Protein AF-A0A851HL99-F1 (afdb_monomer_lite)

Sequence (48 aa):
MAALEDSAVAQRIYTCQTCQKTDADASLFKLVKIDRVGFVICKDCWDD

Secondary structure (DSSP, 8-state):
-------------EE-TTT--EES-GGGEEEEEETTEEEEEEHHHH--

Radius of gyration: 14.3 Å; chains: 1; bounding box: 37×23×30 Å

Structure (mmCIF, N/CA/C/O backbone):
data_AF-A0A851HL99-F1
#
_entry.id   AF-A0A851HL99-F1
#
loop_
_atom_site.group_PDB
_atom_site.id
_atom_site.type_symbol
_atom_site.label_atom_id
_atom_site.label_alt_id
_atom_site.label_comp_id
_atom_site.label_asym_id
_atom_site.label_entity_id
_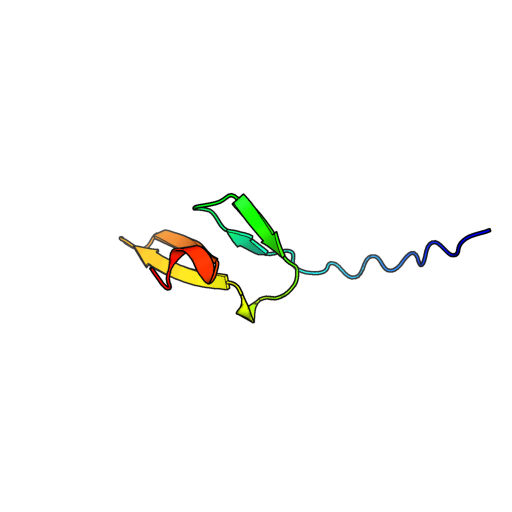atom_site.label_seq_id
_atom_site.pdbx_PDB_ins_code
_atom_site.Cartn_x
_atom_site.Cartn_y
_atom_site.Cartn_z
_atom_site.occupancy
_atom_site.B_iso_or_equiv
_atom_site.auth_seq_id
_atom_site.auth_comp_id
_atom_site.auth_asym_id
_atom_site.auth_atom_id
_atom_site.pdbx_PDB_model_num
ATOM 1 N N . MET A 1 1 ? 26.842 -9.528 -23.787 1.00 44.25 1 MET A N 1
ATOM 2 C CA . MET A 1 1 ? 25.899 -10.019 -22.762 1.00 44.25 1 MET A CA 1
ATOM 3 C C . MET A 1 1 ? 24.942 -8.890 -22.421 1.00 44.25 1 MET A C 1
ATOM 5 O O . MET A 1 1 ? 25.417 -7.774 -22.290 1.00 44.25 1 MET A O 1
ATOM 9 N N . ALA A 1 2 ? 23.654 -9.240 -22.326 1.00 45.50 2 ALA A N 1
ATOM 10 C CA . ALA A 1 2 ? 22.503 -8.516 -21.771 1.00 45.50 2 ALA A CA 1
ATOM 11 C C . ALA A 1 2 ? 22.163 -7.112 -22.313 1.00 45.50 2 ALA A C 1
ATOM 13 O O . ALA A 1 2 ? 22.863 -6.134 -22.075 1.00 45.50 2 ALA A O 1
ATOM 14 N N . ALA A 1 3 ? 21.015 -7.053 -22.994 1.00 54.00 3 ALA A N 1
ATOM 15 C CA . ALA A 1 3 ? 20.240 -5.848 -23.229 1.00 54.00 3 ALA A CA 1
ATOM 16 C C . ALA A 1 3 ? 19.862 -5.205 -21.888 1.00 54.00 3 ALA A C 1
ATOM 18 O O . ALA A 1 3 ? 19.309 -5.868 -21.013 1.00 54.00 3 ALA A O 1
ATOM 19 N N . LEU A 1 4 ? 20.154 -3.919 -21.738 1.00 54.94 4 LEU A N 1
ATOM 20 C CA . LEU A 1 4 ? 19.460 -3.070 -20.782 1.00 54.94 4 LEU A CA 1
ATOM 21 C C . LEU A 1 4 ? 18.617 -2.149 -21.648 1.00 54.94 4 LEU A C 1
ATOM 23 O O . LEU A 1 4 ? 19.098 -1.144 -22.165 1.00 54.94 4 LEU A O 1
ATOM 27 N N . GLU A 1 5 ? 17.397 -2.606 -21.919 1.00 50.06 5 GLU A N 1
ATOM 28 C CA . GLU A 1 5 ? 16.340 -1.794 -22.497 1.00 50.06 5 GLU A CA 1
ATOM 29 C C . GLU A 1 5 ? 16.124 -0.604 -21.564 1.00 50.06 5 GLU A C 1
ATOM 31 O O . GLU A 1 5 ? 15.460 -0.687 -20.532 1.00 50.06 5 GLU A O 1
ATOM 36 N N . ASP A 1 6 ? 16.760 0.503 -21.939 1.00 55.81 6 ASP A N 1
ATOM 37 C CA . ASP A 1 6 ? 16.518 1.852 -21.457 1.00 55.81 6 ASP A CA 1
ATOM 38 C C . ASP A 1 6 ? 15.112 2.254 -21.919 1.00 55.81 6 ASP A C 1
ATOM 40 O O . ASP A 1 6 ? 14.882 2.924 -22.921 1.00 55.81 6 ASP A O 1
ATOM 44 N N . SER A 1 7 ? 14.124 1.682 -21.249 1.00 48.25 7 SER A N 1
ATOM 45 C CA . SER A 1 7 ? 12.739 2.095 -21.316 1.00 48.25 7 SER A CA 1
ATOM 46 C C . SER A 1 7 ? 12.393 2.550 -19.919 1.00 48.25 7 SER A C 1
ATOM 48 O O . SER A 1 7 ? 11.794 1.822 -19.131 1.00 48.25 7 SER A O 1
ATOM 50 N N . ALA A 1 8 ? 12.764 3.796 -19.621 1.00 53.53 8 ALA A N 1
ATOM 51 C CA . ALA A 1 8 ? 12.157 4.596 -18.568 1.00 53.53 8 ALA A CA 1
ATOM 52 C C . ALA A 1 8 ? 10.677 4.867 -18.908 1.00 53.53 8 ALA A C 1
ATOM 54 O O . ALA A 1 8 ? 10.21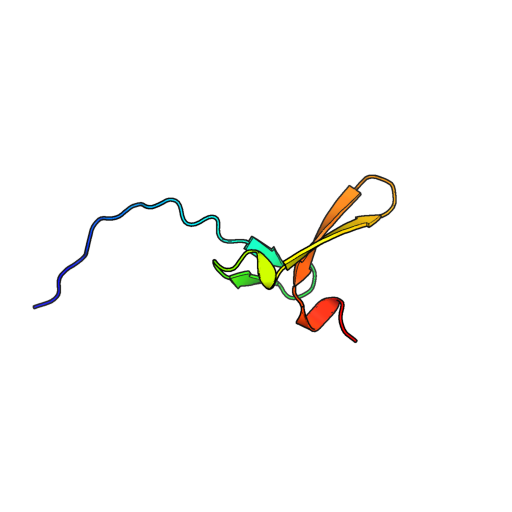2 6.004 -18.963 1.00 53.53 8 ALA A O 1
ATOM 55 N N . VAL A 1 9 ? 9.902 3.807 -19.153 1.00 57.12 9 VAL A N 1
ATOM 56 C CA . VAL A 1 9 ? 8.474 3.836 -18.897 1.00 57.12 9 VAL A CA 1
ATOM 57 C C . VAL A 1 9 ? 8.413 4.089 -17.407 1.00 57.12 9 VAL A C 1
ATOM 59 O O . VAL A 1 9 ? 8.819 3.239 -16.618 1.00 57.12 9 VAL A O 1
ATOM 62 N N . ALA A 1 10 ? 7.982 5.286 -17.020 1.00 57.09 10 ALA A N 1
ATOM 63 C CA . ALA A 1 10 ? 7.586 5.575 -15.656 1.00 57.09 10 ALA A CA 1
ATOM 64 C C . ALA A 1 10 ? 6.401 4.657 -15.325 1.00 57.09 10 ALA A C 1
ATOM 66 O O . ALA A 1 10 ? 5.240 5.062 -15.381 1.00 57.09 10 ALA A O 1
ATOM 67 N N . GLN A 1 11 ? 6.688 3.379 -15.075 1.00 64.44 11 GLN A N 1
ATOM 68 C CA . GLN A 1 11 ? 5.736 2.430 -14.552 1.00 64.44 11 GLN A CA 1
ATOM 69 C C . GLN A 1 11 ? 5.328 3.036 -13.221 1.00 64.44 11 GLN A C 1
ATOM 71 O O . GLN A 1 11 ? 6.164 3.267 -12.347 1.00 64.44 11 GLN A O 1
ATOM 76 N N . ARG A 1 12 ? 4.059 3.434 -13.118 1.00 75.94 12 ARG A N 1
ATOM 77 C CA . ARG A 1 12 ? 3.510 3.909 -11.854 1.00 75.94 12 ARG A CA 1
ATOM 78 C C . ARG A 1 12 ? 3.560 2.724 -10.906 1.00 75.94 12 ARG A C 1
ATOM 80 O O . ARG A 1 12 ? 2.699 1.859 -10.965 1.00 75.94 12 ARG A O 1
ATOM 87 N N . ILE A 1 13 ? 4.608 2.673 -10.093 1.00 84.31 13 ILE A N 1
ATOM 88 C CA . ILE A 1 13 ? 4.720 1.710 -9.011 1.00 84.31 13 ILE A CA 1
ATOM 89 C C . ILE A 1 13 ? 3.799 2.208 -7.905 1.00 84.31 13 ILE A C 1
ATOM 91 O O . ILE A 1 13 ? 3.911 3.344 -7.437 1.00 84.31 13 ILE A O 1
ATOM 95 N N . TYR A 1 14 ? 2.854 1.364 -7.525 1.00 87.56 14 TYR A N 1
ATOM 96 C CA . TYR A 1 14 ? 1.940 1.606 -6.428 1.00 87.56 14 TYR A CA 1
ATOM 97 C C . TYR A 1 14 ? 2.523 0.967 -5.173 1.00 87.56 14 TYR A C 1
ATOM 99 O O . TYR A 1 14 ? 3.008 -0.162 -5.210 1.00 87.56 14 TYR A O 1
ATOM 107 N N . THR A 1 15 ? 2.472 1.695 -4.060 1.00 89.62 15 THR A N 1
ATOM 108 C CA . THR A 1 15 ? 2.986 1.230 -2.768 1.00 89.62 15 THR A CA 1
ATOM 109 C C . THR A 1 15 ? 1.837 1.115 -1.782 1.00 89.62 15 THR A C 1
ATOM 111 O O . THR A 1 15 ? 1.112 2.084 -1.545 1.00 89.62 15 THR A O 1
ATOM 114 N N . CYS A 1 16 ? 1.682 -0.058 -1.175 1.00 90.94 16 CYS A N 1
ATOM 115 C CA . CYS A 1 16 ? 0.747 -0.267 -0.080 1.00 90.94 16 CYS A CA 1
ATOM 116 C C . CYS A 1 16 ? 1.273 0.437 1.169 1.00 90.94 16 CYS A C 1
ATOM 118 O O . CYS A 1 16 ? 2.375 0.146 1.620 1.00 90.94 16 CYS A O 1
ATOM 120 N N . GLN A 1 17 ? 0.482 1.314 1.776 1.00 89.56 17 GLN A N 1
ATOM 121 C CA . GLN A 1 17 ? 0.885 1.987 3.011 1.00 89.56 17 GLN A CA 1
ATOM 122 C C . GLN A 1 17 ? 0.828 1.073 4.243 1.00 89.56 17 GLN A C 1
ATOM 124 O O . GLN A 1 17 ? 1.499 1.353 5.230 1.00 89.56 17 GLN A O 1
ATOM 129 N N . THR A 1 18 ? 0.076 -0.030 4.187 1.00 89.44 18 THR A N 1
ATOM 130 C CA . THR A 1 18 ? -0.070 -0.964 5.315 1.00 89.44 18 THR A CA 1
ATOM 131 C C . THR A 1 18 ? 1.115 -1.922 5.430 1.00 89.44 18 THR A C 1
ATOM 133 O O . THR A 1 18 ? 1.725 -2.027 6.488 1.00 89.44 18 THR A O 1
ATOM 136 N N . CYS A 1 19 ? 1.463 -2.621 4.346 1.00 90.31 19 CYS A N 1
ATOM 137 C CA . CYS A 1 19 ? 2.514 -3.647 4.341 1.00 90.31 19 CYS A CA 1
ATOM 138 C C . CYS A 1 19 ? 3.767 -3.247 3.548 1.00 90.31 19 CYS A C 1
ATOM 140 O O . CYS A 1 19 ? 4.692 -4.045 3.436 1.00 90.31 19 CYS A O 1
ATOM 142 N N . GLN A 1 20 ? 3.793 -2.039 2.972 1.00 90.00 20 GLN A N 1
ATOM 143 C CA . GLN A 1 20 ? 4.904 -1.515 2.164 1.00 90.00 20 GLN A CA 1
ATOM 144 C C . GLN A 1 20 ? 5.258 -2.355 0.924 1.00 90.00 20 GLN A C 1
ATOM 146 O O . GLN A 1 20 ? 6.307 -2.147 0.319 1.00 90.00 20 GLN A O 1
ATOM 151 N N . LYS A 1 21 ? 4.372 -3.263 0.486 1.00 87.81 21 LYS A N 1
ATOM 152 C CA . LYS A 1 21 ? 4.510 -3.952 -0.805 1.00 87.81 21 LYS A CA 1
ATOM 153 C C . LYS A 1 21 ? 4.377 -2.949 -1.951 1.00 87.81 21 LYS A C 1
ATOM 155 O O . LYS A 1 21 ? 3.449 -2.137 -1.962 1.00 87.81 21 LYS A O 1
ATOM 160 N N . THR A 1 22 ? 5.281 -3.047 -2.917 1.00 88.56 22 THR A N 1
ATOM 161 C CA . THR A 1 22 ? 5.278 -2.259 -4.151 1.00 88.56 22 THR A CA 1
ATOM 162 C C . THR A 1 22 ? 5.017 -3.149 -5.349 1.00 88.56 22 THR A C 1
ATOM 164 O O . THR A 1 22 ? 5.673 -4.180 -5.476 1.00 88.56 22 THR A O 1
ATOM 167 N N . ASP A 1 23 ? 4.121 -2.738 -6.238 1.00 88.19 23 ASP A N 1
ATOM 168 C CA . ASP A 1 23 ? 3.844 -3.461 -7.478 1.00 88.19 23 ASP A CA 1
ATOM 169 C C . ASP A 1 23 ? 3.467 -2.473 -8.594 1.00 88.19 23 ASP A C 1
ATOM 171 O O . ASP A 1 23 ? 3.044 -1.344 -8.328 1.00 88.19 23 ASP A O 1
ATOM 175 N N . ALA A 1 24 ? 3.677 -2.862 -9.849 1.00 86.06 24 ALA A N 1
ATOM 176 C CA . ALA A 1 24 ? 3.332 -2.037 -11.006 1.00 86.06 24 ALA A CA 1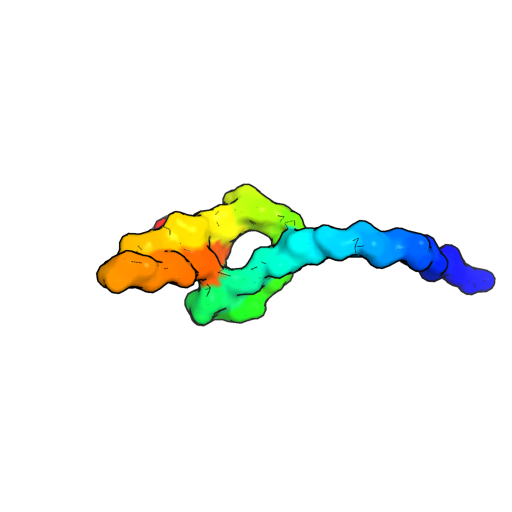
ATOM 177 C C . ALA A 1 24 ? 1.859 -2.208 -11.412 1.00 86.06 24 ALA A C 1
ATOM 179 O O . ALA A 1 24 ? 1.318 -1.377 -12.147 1.00 86.06 24 ALA A O 1
ATOM 180 N N . ASP A 1 25 ? 1.198 -3.265 -10.931 1.00 86.38 25 ASP A N 1
ATOM 181 C CA . ASP A 1 25 ? -0.207 -3.519 -11.213 1.00 86.38 25 ASP A CA 1
ATOM 182 C C . ASP A 1 25 ? -1.124 -2.698 -10.296 1.00 86.38 25 ASP A C 1
ATOM 184 O O . ASP A 1 25 ? -1.235 -2.936 -9.093 1.00 86.38 25 ASP A O 1
ATOM 188 N N . ALA A 1 26 ? -1.830 -1.729 -10.880 1.00 84.38 26 ALA A N 1
ATOM 189 C CA . ALA A 1 26 ? -2.775 -0.884 -10.152 1.00 84.38 26 ALA A CA 1
ATOM 190 C C . ALA A 1 26 ? -3.986 -1.660 -9.600 1.00 84.38 26 ALA A C 1
ATOM 192 O O . ALA A 1 26 ? -4.604 -1.204 -8.641 1.00 84.38 26 ALA A O 1
ATOM 193 N N . SER A 1 27 ? -4.343 -2.806 -10.189 1.00 87.06 27 SER A N 1
ATOM 194 C CA . SER A 1 27 ? -5.514 -3.610 -9.805 1.00 87.06 27 SER A CA 1
ATOM 195 C C . SER A 1 27 ? -5.297 -4.341 -8.481 1.00 87.06 27 SER A C 1
ATOM 197 O O . SER A 1 27 ? -6.258 -4.676 -7.787 1.00 87.06 27 SER A O 1
ATOM 199 N N . LEU A 1 28 ? -4.034 -4.564 -8.109 1.00 87.81 28 LEU A N 1
ATOM 200 C CA . LEU A 1 28 ? -3.648 -5.098 -6.808 1.00 87.81 28 LEU A CA 1
ATOM 201 C C . LEU A 1 28 ? -3.770 -4.068 -5.683 1.00 87.81 28 LEU A C 1
ATOM 203 O O . LEU A 1 28 ? -3.724 -4.460 -4.517 1.00 87.81 28 LEU A O 1
ATOM 207 N N . PHE A 1 29 ? -3.962 -2.783 -5.990 1.00 90.06 29 PHE A N 1
ATOM 208 C CA . PHE A 1 29 ? -4.122 -1.731 -4.992 1.00 90.06 29 PHE A CA 1
ATOM 209 C C . PHE A 1 29 ? -5.494 -1.079 -5.061 1.00 90.06 29 PHE A C 1
ATOM 211 O O . PHE A 1 29 ? -6.122 -0.929 -6.104 1.00 90.06 29 PHE A O 1
ATOM 218 N N . LYS A 1 30 ? -5.957 -0.636 -3.900 1.00 89.44 30 LYS A N 1
ATOM 219 C CA . LYS A 1 30 ? -7.212 0.073 -3.728 1.00 89.44 30 LYS A CA 1
ATOM 220 C C . LYS A 1 30 ? -6.944 1.363 -2.975 1.00 89.44 30 LYS A C 1
ATOM 222 O O . LYS A 1 30 ? -6.259 1.371 -1.955 1.00 89.44 30 LYS A O 1
ATOM 227 N N . LEU A 1 31 ? -7.495 2.461 -3.483 1.00 88.88 31 LEU A N 1
ATOM 228 C CA . LEU A 1 31 ? -7.512 3.726 -2.761 1.00 88.88 31 LEU A CA 1
ATOM 229 C C . LEU A 1 31 ? -8.696 3.711 -1.790 1.00 88.88 31 LEU A C 1
ATOM 231 O O . LEU A 1 31 ? -9.852 3.747 -2.213 1.00 88.88 31 LEU A O 1
ATOM 235 N N . VAL A 1 32 ? -8.411 3.686 -0.495 1.00 88.00 32 VAL A N 1
ATOM 236 C CA . VAL A 1 32 ? -9.409 3.808 0.568 1.00 88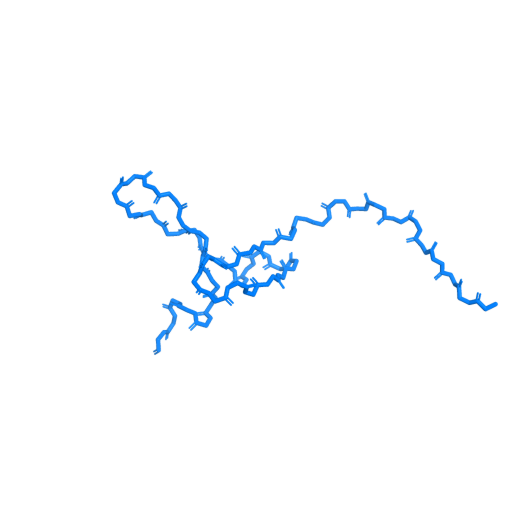.00 32 VAL A CA 1
ATOM 237 C C . VAL A 1 32 ? -9.331 5.205 1.161 1.00 88.00 32 VAL A C 1
ATOM 239 O O . VAL A 1 32 ? -8.249 5.732 1.392 1.00 88.00 32 VAL A O 1
ATOM 242 N N . LYS A 1 33 ? -10.483 5.843 1.370 1.00 89.69 33 LYS A N 1
ATOM 243 C CA . LYS A 1 33 ? -10.560 7.184 1.958 1.00 89.69 33 LYS A CA 1
ATOM 244 C C . LYS A 1 33 ? -11.078 7.076 3.386 1.00 89.69 33 LYS A C 1
ATOM 246 O O . LYS A 1 33 ? -12.212 6.649 3.577 1.00 89.69 33 LYS A O 1
ATOM 251 N N . ILE A 1 34 ? -10.267 7.489 4.355 1.00 84.69 34 ILE A N 1
ATOM 252 C CA . ILE A 1 34 ? -10.616 7.548 5.781 1.00 84.69 34 ILE A CA 1
ATOM 253 C C . ILE A 1 34 ? -10.440 9.004 6.210 1.00 84.69 34 ILE A C 1
ATOM 255 O O . ILE A 1 34 ? -9.395 9.586 5.940 1.00 84.69 34 ILE A O 1
ATOM 259 N N . ASP A 1 35 ? -11.465 9.629 6.790 1.00 86.50 35 ASP A N 1
ATOM 260 C CA . ASP A 1 35 ? -11.392 11.024 7.267 1.00 86.50 35 ASP A CA 1
ATOM 261 C C . ASP A 1 35 ? -10.876 12.042 6.225 1.00 86.50 35 ASP A C 1
ATOM 263 O O . ASP A 1 35 ? -10.170 12.997 6.535 1.00 86.50 35 ASP A O 1
ATOM 267 N N . ARG A 1 36 ? -11.248 11.852 4.949 1.00 87.06 36 ARG A N 1
ATOM 268 C CA . ARG A 1 36 ? -10.771 12.619 3.771 1.00 87.06 36 ARG A CA 1
ATOM 269 C C . ARG A 1 36 ? -9.298 12.407 3.394 1.00 87.06 36 ARG A C 1
ATOM 271 O O . ARG A 1 36 ? -8.857 12.974 2.395 1.00 87.06 36 ARG A O 1
ATOM 278 N N . VAL A 1 37 ? -8.572 11.553 4.105 1.00 87.31 37 VAL A N 1
ATOM 279 C CA . VAL A 1 37 ? -7.215 11.118 3.765 1.00 87.31 37 VAL A CA 1
ATOM 280 C C . VAL A 1 37 ? -7.293 9.869 2.884 1.00 87.31 37 VAL A C 1
ATOM 282 O O . VAL A 1 37 ? -7.980 8.902 3.209 1.00 87.31 37 VAL A O 1
ATOM 285 N N . GLY A 1 38 ? -6.633 9.905 1.724 1.00 87.00 38 GLY A N 1
ATOM 286 C CA . GLY A 1 38 ? -6.553 8.766 0.808 1.00 87.00 38 GLY A CA 1
ATOM 287 C C . GLY A 1 38 ? -5.364 7.866 1.138 1.00 87.00 38 GLY A C 1
ATOM 288 O O . GLY A 1 38 ? -4.221 8.299 1.024 1.00 87.00 38 GLY A O 1
ATOM 289 N N . PHE A 1 39 ? -5.635 6.614 1.487 1.00 88.19 39 PHE A N 1
ATOM 290 C CA . PHE A 1 39 ? -4.651 5.566 1.734 1.00 88.19 39 PHE A CA 1
ATOM 291 C C . PHE A 1 39 ? -4.660 4.564 0.582 1.00 88.19 39 PHE A C 1
ATOM 293 O O . PHE A 1 39 ? -5.712 4.072 0.178 1.00 88.19 39 PHE A O 1
ATOM 300 N N . VAL A 1 40 ? -3.482 4.258 0.043 1.00 89.94 40 VAL A N 1
ATOM 301 C CA . VAL A 1 40 ? -3.316 3.189 -0.949 1.00 89.94 40 VAL A CA 1
ATOM 302 C C . VAL A 1 40 ? -3.007 1.903 -0.196 1.00 89.94 40 VAL A C 1
ATOM 304 O O . VAL A 1 40 ? -2.009 1.836 0.519 1.00 89.94 40 VAL A O 1
ATOM 307 N N . ILE A 1 41 ? -3.853 0.889 -0.345 1.00 91.19 41 ILE A N 1
ATOM 308 C CA . ILE A 1 41 ? -3.700 -0.413 0.315 1.00 91.19 41 ILE A CA 1
ATOM 309 C C . ILE A 1 41 ? -3.756 -1.544 -0.716 1.00 91.19 41 ILE A C 1
ATOM 311 O O . ILE A 1 41 ? -4.522 -1.466 -1.672 1.00 91.19 41 ILE A O 1
ATOM 315 N N . CYS A 1 42 ? -2.931 -2.582 -0.569 1.00 91.38 42 CYS A N 1
ATOM 316 C CA . CYS A 1 42 ? -2.921 -3.733 -1.482 1.00 91.38 42 CYS A CA 1
ATOM 317 C C . CYS A 1 42 ? -4.005 -4.755 -1.134 1.00 91.38 42 CYS A C 1
ATOM 319 O O . CYS A 1 42 ? -4.424 -4.809 0.019 1.00 91.38 42 CYS A O 1
ATOM 321 N N . LYS A 1 43 ? -4.379 -5.609 -2.095 1.00 87.38 43 LYS A N 1
ATOM 322 C CA . LYS A 1 43 ? -5.371 -6.693 -1.968 1.00 87.38 43 LYS A CA 1
ATOM 323 C C . LYS A 1 43 ? -5.261 -7.493 -0.680 1.00 87.38 43 LYS A C 1
ATOM 325 O O . LYS A 1 43 ? -6.223 -7.523 0.072 1.00 87.38 43 LYS A O 1
ATOM 330 N N . ASP A 1 44 ? -4.070 -7.991 -0.380 1.00 86.12 44 ASP A N 1
ATOM 331 C CA . ASP A 1 44 ? -3.758 -8.684 0.878 1.00 86.12 44 ASP A CA 1
ATOM 332 C C . ASP A 1 44 ? -4.233 -7.953 2.145 1.00 86.12 44 ASP A C 1
ATOM 334 O O . ASP A 1 44 ? -4.565 -8.585 3.133 1.00 86.12 44 ASP A O 1
ATOM 338 N N . CYS A 1 45 ? -4.202 -6.619 2.155 1.00 86.12 45 CYS A N 1
ATOM 339 C CA . CYS A 1 45 ? -4.481 -5.820 3.345 1.00 86.12 45 CYS A CA 1
ATOM 340 C C . CYS A 1 45 ? -5.935 -5.346 3.442 1.00 86.12 45 CYS A C 1
ATOM 342 O O . CYS A 1 45 ? -6.292 -4.779 4.470 1.00 86.12 45 CYS A O 1
ATOM 344 N N . TRP A 1 46 ? -6.747 -5.483 2.387 1.00 83.25 46 TRP A N 1
ATOM 345 C CA . TRP A 1 46 ? -8.169 -5.101 2.422 1.00 83.25 46 TRP A CA 1
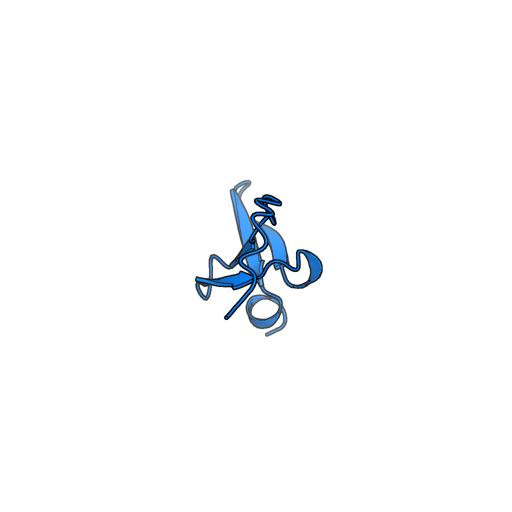ATOM 346 C C . TRP A 1 46 ? -9.141 -6.270 2.280 1.00 83.25 46 TRP A C 1
ATOM 348 O O . TRP A 1 46 ? -10.340 -6.037 2.410 1.00 83.25 46 TRP A O 1
ATOM 358 N N . ASP A 1 47 ? -8.640 -7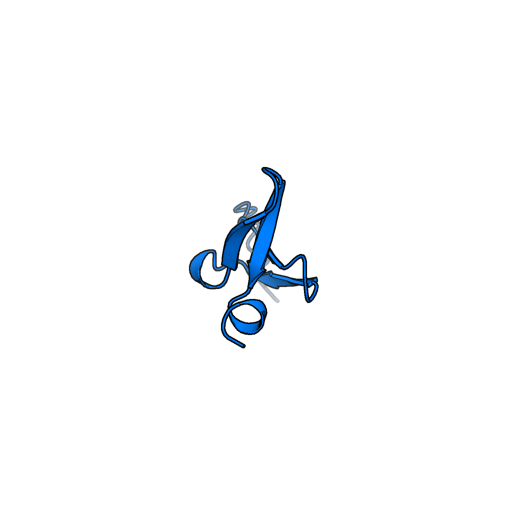.474 2.004 1.00 72.50 47 ASP A N 1
ATOM 359 C CA . ASP A 1 47 ? -9.429 -8.695 1.792 1.00 72.50 47 ASP A CA 1
ATOM 360 C C . ASP A 1 47 ? -9.482 -9.629 3.026 1.00 72.50 47 ASP A C 1
ATOM 362 O O . ASP A 1 47 ? -10.074 -10.686 2.885 1.00 72.50 47 ASP A O 1
ATOM 366 N N . ASP A 1 48 ? -8.891 -9.224 4.172 1.00 56.91 48 ASP A N 1
ATOM 367 C CA . ASP A 1 48 ? -8.809 -9.895 5.507 1.00 56.91 48 ASP A CA 1
ATOM 368 C C . ASP A 1 48 ? -8.937 -11.436 5.553 1.00 56.91 48 ASP A C 1
ATOM 370 O O . ASP A 1 48 ? -10.062 -11.976 5.428 1.00 56.91 48 ASP A O 1
#

Foldseek 3Di:
DDDPPPPPPVLVWFAAPPPRDTDSDCVQWDFDADPNDTGIHGPVVPVD

pLDDT: mean 78.76, std 15.19, range [44.25, 91.38]